Protein AF-A0A3B8W5H6-F1 (afdb_monomer)

pLDDT: mean 90.89, std 9.51, range [54.41, 98.0]

Structure (mmCIF, N/CA/C/O backbone):
data_AF-A0A3B8W5H6-F1
#
_entry.id   AF-A0A3B8W5H6-F1
#
loop_
_atom_site.group_PDB
_atom_site.id
_atom_site.type_symbol
_atom_site.label_atom_id
_atom_site.label_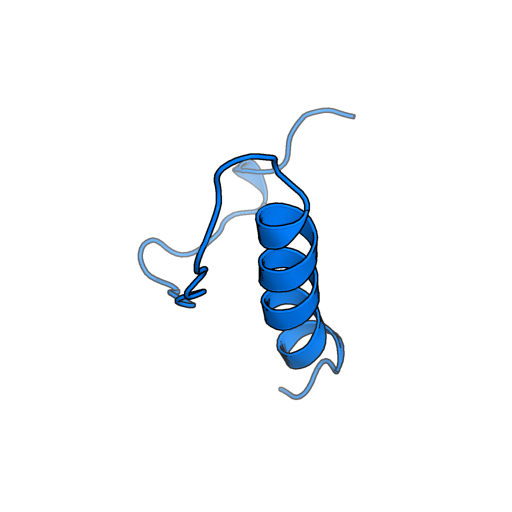alt_id
_atom_site.label_comp_id
_atom_site.label_asym_id
_atom_site.label_entity_id
_atom_site.label_seq_id
_atom_site.pdbx_PDB_ins_code
_atom_site.Cartn_x
_atom_site.Cartn_y
_atom_site.Cartn_z
_atom_site.occupancy
_atom_site.B_iso_or_equiv
_atom_site.auth_seq_id
_atom_site.auth_comp_id
_atom_site.auth_asym_id
_atom_site.auth_atom_id
_atom_site.pdbx_PDB_model_num
ATOM 1 N N . PRO A 1 1 ? 14.298 -3.773 -7.539 1.00 54.41 1 PRO A N 1
ATOM 2 C CA . PRO A 1 1 ? 14.073 -5.180 -7.111 1.00 54.41 1 PRO A CA 1
ATOM 3 C C . PRO A 1 1 ? 13.748 -5.379 -5.622 1.00 54.41 1 PRO A C 1
ATOM 5 O O . PRO A 1 1 ? 13.321 -6.464 -5.268 1.00 54.41 1 PRO A O 1
ATOM 8 N N . SER A 1 2 ? 13.870 -4.357 -4.773 1.00 58.06 2 SER A N 1
ATOM 9 C CA . SER A 1 2 ? 13.208 -4.312 -3.457 1.00 58.06 2 SER A CA 1
ATOM 10 C C . SER A 1 2 ? 13.311 -2.882 -2.929 1.00 58.06 2 SER A C 1
ATOM 12 O O . SER A 1 2 ? 14.031 -2.587 -1.981 1.00 58.06 2 SER A O 1
ATOM 14 N N . CYS A 1 3 ? 12.677 -1.946 -3.646 1.00 76.94 3 CYS A N 1
ATOM 15 C CA . CYS A 1 3 ? 12.523 -0.599 -3.113 1.00 76.94 3 CYS A CA 1
ATOM 16 C C . CYS A 1 3 ? 11.529 -0.705 -1.948 1.00 76.94 3 CYS A C 1
ATOM 18 O O . CYS A 1 3 ? 10.405 -1.139 -2.202 1.00 76.94 3 CYS A O 1
ATOM 20 N N . PRO A 1 4 ? 11.892 -0.334 -0.710 1.00 73.75 4 PRO A N 1
ATOM 21 C CA . PRO A 1 4 ? 10.980 -0.427 0.432 1.00 73.75 4 PRO A CA 1
ATOM 22 C C . PRO A 1 4 ? 9.693 0.380 0.204 1.00 73.75 4 PRO A C 1
ATOM 24 O O . PRO A 1 4 ? 8.622 -0.003 0.665 1.00 73.75 4 PRO A 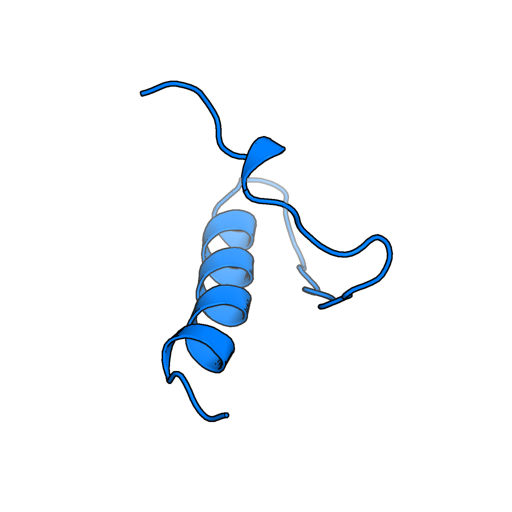O 1
ATOM 27 N N . SER A 1 5 ? 9.765 1.446 -0.598 1.00 83.44 5 SER A N 1
ATOM 28 C CA . SER A 1 5 ? 8.600 2.242 -0.985 1.00 83.44 5 SER A CA 1
ATOM 29 C C . SER A 1 5 ? 7.571 1.458 -1.803 1.00 83.44 5 SER A C 1
ATOM 31 O O . SER A 1 5 ? 6.394 1.783 -1.738 1.00 83.44 5 SER A O 1
ATOM 33 N N . ALA A 1 6 ? 7.965 0.411 -2.536 1.00 82.06 6 ALA A N 1
ATOM 34 C CA . ALA A 1 6 ? 7.016 -0.403 -3.300 1.00 82.06 6 ALA A CA 1
ATOM 35 C C . ALA A 1 6 ? 6.010 -1.138 -2.394 1.00 82.06 6 ALA A C 1
ATOM 37 O O . ALA A 1 6 ? 4.888 -1.395 -2.817 1.00 82.06 6 ALA A O 1
ATOM 38 N N . GLU A 1 7 ? 6.397 -1.440 -1.151 1.00 83.62 7 GLU A N 1
ATOM 39 C CA . GLU A 1 7 ? 5.518 -2.045 -0.141 1.00 83.62 7 GLU A CA 1
ATOM 40 C C . GLU A 1 7 ? 4.762 -0.984 0.676 1.00 83.62 7 GLU A C 1
ATOM 42 O O . GLU A 1 7 ? 3.618 -1.199 1.078 1.00 83.62 7 GLU A O 1
ATOM 47 N N . GLN A 1 8 ? 5.375 0.183 0.901 1.00 90.75 8 GLN A N 1
ATOM 48 C CA . GLN A 1 8 ? 4.781 1.261 1.700 1.00 90.75 8 GLN A CA 1
ATOM 49 C C . GLN A 1 8 ? 3.696 2.034 0.943 1.00 90.75 8 GLN A C 1
ATOM 51 O O . GLN A 1 8 ? 2.641 2.306 1.511 1.00 90.75 8 GLN A O 1
ATOM 56 N N . ILE A 1 9 ? 3.911 2.337 -0.343 1.00 93.31 9 ILE A N 1
ATOM 57 C CA . ILE A 1 9 ? 2.994 3.155 -1.154 1.00 93.31 9 ILE A CA 1
ATOM 58 C C . ILE A 1 9 ? 1.558 2.600 -1.158 1.00 93.31 9 ILE A C 1
ATOM 60 O O . ILE A 1 9 ? 0.642 3.374 -0.884 1.00 93.31 9 ILE A O 1
ATOM 64 N N . PRO A 1 10 ? 1.309 1.298 -1.4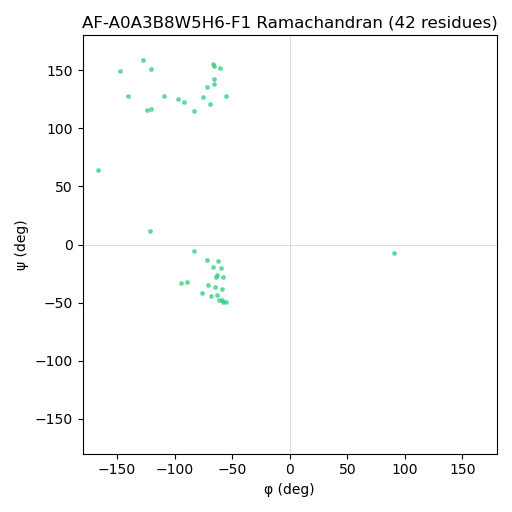12 1.00 93.44 10 PRO A N 1
ATOM 65 C CA . PRO A 1 10 ? -0.053 0.761 -1.390 1.00 93.44 10 PRO A CA 1
ATOM 66 C C . PRO A 1 10 ? -0.743 0.946 -0.034 1.00 93.44 10 PRO A C 1
ATOM 68 O O . PRO A 1 10 ? -1.923 1.281 0.016 1.00 93.44 10 PRO A O 1
ATOM 71 N N . THR A 1 11 ? 0.011 0.784 1.059 1.00 93.62 11 THR A N 1
ATOM 72 C CA . THR A 1 11 ? -0.503 0.936 2.427 1.00 93.62 11 THR A CA 1
ATOM 73 C C . THR A 1 11 ? -0.863 2.392 2.719 1.00 93.62 11 THR A C 1
ATOM 75 O O . THR A 1 11 ? -1.932 2.666 3.259 1.00 93.62 11 THR A O 1
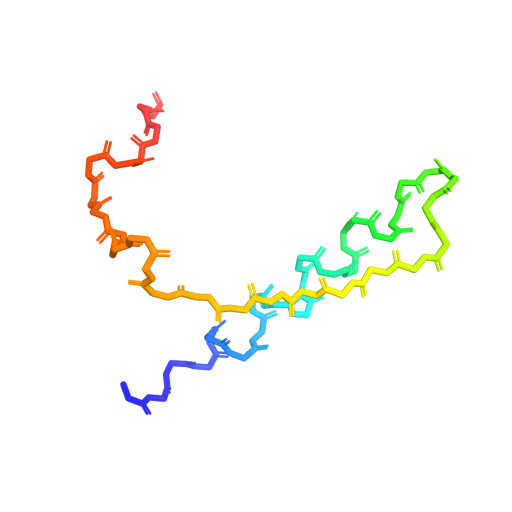ATOM 78 N N . GLU A 1 12 ? -0.001 3.337 2.337 1.00 96.12 12 GLU A N 1
ATOM 79 C CA . GLU A 1 12 ? -0.276 4.766 2.500 1.00 96.12 12 GLU A CA 1
ATOM 80 C C . GLU A 1 12 ? -1.495 5.205 1.682 1.00 96.12 12 GLU A C 1
ATOM 82 O O . GLU A 1 12 ? -2.352 5.916 2.204 1.00 96.12 12 GLU A O 1
ATOM 87 N N . VAL A 1 13 ? -1.618 4.749 0.429 1.00 96.19 13 VAL A N 1
ATOM 88 C CA . VAL A 1 13 ? -2.790 5.034 -0.416 1.00 96.19 13 VAL A CA 1
ATOM 89 C C . VAL A 1 13 ? -4.069 4.531 0.250 1.00 96.19 13 VAL A C 1
ATOM 91 O O . VAL A 1 13 ? -5.033 5.286 0.359 1.00 96.19 13 VAL A O 1
ATOM 94 N N . GLU A 1 14 ? -4.077 3.289 0.740 1.00 96.94 14 GLU A N 1
ATOM 95 C CA . GLU A 1 14 ? -5.237 2.718 1.427 1.00 96.94 14 GLU A CA 1
ATOM 96 C C . GLU A 1 14 ? -5.646 3.553 2.647 1.00 96.94 14 GLU A C 1
ATOM 98 O O . GLU A 1 14 ? -6.813 3.921 2.789 1.00 96.94 14 GLU A O 1
ATOM 103 N N . GLN A 1 15 ? -4.680 3.890 3.507 1.00 96.38 15 GLN A N 1
ATOM 104 C CA . GLN A 1 15 ? -4.918 4.667 4.723 1.00 96.38 15 GLN A CA 1
ATOM 105 C C . GLN A 1 15 ? -5.473 6.057 4.410 1.00 96.38 15 GLN A C 1
ATOM 107 O O . GLN A 1 15 ? -6.485 6.448 4.985 1.00 96.38 15 GLN A O 1
ATOM 112 N N . ARG A 1 16 ? -4.867 6.777 3.458 1.00 97.44 16 ARG A N 1
ATOM 113 C CA . ARG A 1 16 ? -5.314 8.127 3.085 1.00 97.44 16 ARG A CA 1
ATOM 114 C C . ARG A 1 16 ? -6.705 8.134 2.466 1.00 97.44 16 ARG A C 1
ATOM 116 O O . ARG A 1 16 ? -7.476 9.050 2.723 1.00 97.44 16 ARG A O 1
ATOM 123 N N . VAL A 1 17 ? -7.056 7.122 1.674 1.00 97.75 17 VAL A N 1
ATOM 124 C CA . VAL A 1 17 ? -8.409 7.023 1.103 1.00 97.75 17 VAL A CA 1
ATOM 125 C C . VAL A 1 17 ? -9.440 6.679 2.186 1.00 97.75 17 VAL A C 1
ATOM 127 O O . VAL A 1 17 ? -10.551 7.202 2.146 1.00 97.75 17 VAL A O 1
ATOM 130 N N . LYS A 1 18 ? -9.077 5.870 3.192 1.00 97.38 18 LYS A N 1
ATOM 131 C CA . LYS A 1 18 ? -9.944 5.546 4.343 1.00 97.38 18 LYS A CA 1
ATOM 132 C C . LYS A 1 18 ? -10.246 6.736 5.261 1.00 97.38 18 LYS A C 1
ATOM 134 O O . LYS A 1 18 ? -11.217 6.680 6.006 1.00 97.38 18 LYS A O 1
ATOM 139 N N . GLU A 1 19 ? -9.457 7.808 5.216 1.00 97.50 19 GLU A N 1
ATOM 140 C CA . GLU A 1 19 ? -9.724 9.037 5.983 1.00 97.50 19 GLU A CA 1
ATOM 141 C C . GLU A 1 19 ? -10.916 9.846 5.430 1.00 97.50 19 GLU A C 1
ATOM 143 O O . GLU A 1 19 ? -11.419 10.745 6.105 1.00 97.50 19 GLU A O 1
ATOM 148 N N . ILE A 1 20 ? -11.389 9.539 4.216 1.00 98.00 20 ILE A N 1
ATOM 149 C CA . ILE A 1 20 ? -12.513 10.235 3.580 1.00 98.00 20 ILE A CA 1
ATOM 150 C C . ILE A 1 20 ? -13.838 9.788 4.216 1.00 98.00 20 ILE A C 1
ATOM 152 O O . ILE A 1 20 ? -14.161 8.600 4.254 1.00 98.00 20 ILE A O 1
ATOM 156 N N . GLU A 1 21 ? -14.648 10.751 4.670 1.00 97.81 21 GLU A N 1
ATOM 157 C CA . GLU A 1 21 ? -15.963 10.482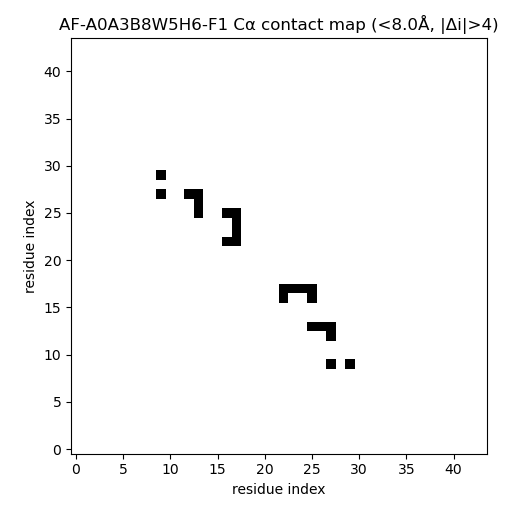 5.263 1.00 97.81 21 GLU A CA 1
ATOM 158 C C . GLU A 1 21 ? -16.855 9.667 4.308 1.00 97.81 21 GLU A C 1
ATOM 160 O O . GLU A 1 21 ? -17.049 10.019 3.145 1.00 97.81 21 GLU A O 1
ATOM 165 N N . GLY A 1 22 ? -17.409 8.561 4.814 1.00 97.44 22 GLY A N 1
ATOM 166 C CA . GLY A 1 22 ? -18.269 7.654 4.049 1.00 97.44 22 GLY A CA 1
ATOM 167 C C . GLY A 1 22 ? -17.538 6.514 3.329 1.00 97.44 22 GLY A C 1
ATOM 168 O O . GLY A 1 22 ? -18.205 5.607 2.825 1.00 97.44 22 GLY A O 1
ATOM 169 N N . VAL A 1 23 ? -16.199 6.494 3.314 1.00 97.25 23 VAL A N 1
ATOM 170 C CA . VAL A 1 23 ? -15.419 5.351 2.814 1.00 97.25 23 VAL A CA 1
ATOM 171 C C . VAL A 1 23 ? -15.284 4.296 3.913 1.00 97.25 23 VAL A C 1
ATOM 173 O O . VAL A 1 23 ? -14.653 4.523 4.938 1.00 97.25 23 VAL A O 1
ATOM 176 N N . ASN A 1 24 ? -15.880 3.121 3.696 1.00 94.88 24 ASN A N 1
ATOM 177 C CA . ASN A 1 24 ? -15.886 2.036 4.688 1.00 94.88 24 ASN A CA 1
ATOM 178 C C . ASN A 1 24 ? -14.758 1.016 4.481 1.00 94.88 24 ASN A C 1
ATOM 180 O O . ASN A 1 24 ? -14.260 0.446 5.448 1.00 94.88 24 ASN A O 1
ATOM 184 N N . ASP A 1 25 ? -14.375 0.762 3.228 1.00 96.12 25 ASP A N 1
ATOM 185 C CA . ASP A 1 25 ? -13.329 -0.196 2.879 1.00 96.12 25 ASP A CA 1
ATOM 186 C C . ASP A 1 25 ? -12.578 0.251 1.622 1.00 96.12 25 ASP A C 1
ATOM 188 O O . ASP A 1 25 ? -13.145 0.910 0.748 1.00 96.12 25 ASP A O 1
ATOM 192 N N . VAL A 1 26 ? -11.295 -0.100 1.547 1.00 97.06 26 VAL A N 1
ATOM 193 C CA . VAL A 1 26 ? -10.406 0.234 0.431 1.00 97.06 26 VAL A CA 1
ATOM 194 C C . VAL A 1 26 ? -9.525 -0.972 0.150 1.00 97.06 26 VAL A C 1
ATOM 196 O O . VAL A 1 26 ? -8.862 -1.481 1.048 1.00 97.06 26 VAL A O 1
ATOM 199 N N . LYS A 1 27 ? -9.493 -1.394 -1.115 1.00 96.00 27 LYS A N 1
ATOM 200 C CA . LYS A 1 27 ? -8.607 -2.441 -1.621 1.00 96.00 27 LYS A CA 1
ATOM 201 C C . LYS A 1 27 ? -7.737 -1.847 -2.721 1.00 96.00 27 LYS A C 1
ATOM 203 O O . LYS A 1 27 ? -8.252 -1.430 -3.756 1.00 96.00 27 LYS A O 1
ATOM 208 N N . VAL A 1 28 ? -6.428 -1.812 -2.498 1.00 95.38 28 VAL A N 1
ATOM 209 C CA . VAL A 1 28 ? -5.464 -1.314 -3.484 1.00 95.38 28 VAL A CA 1
ATOM 210 C C . VAL A 1 28 ? -4.977 -2.478 -4.344 1.00 95.38 28 VAL A C 1
ATOM 212 O O . VAL A 1 28 ? -4.442 -3.459 -3.830 1.00 95.38 28 VAL A O 1
ATOM 215 N N . GLU A 1 29 ? -5.159 -2.373 -5.658 1.00 94.00 29 GLU A N 1
ATOM 216 C CA . GLU A 1 29 ? -4.656 -3.340 -6.636 1.00 94.00 29 GLU A CA 1
ATOM 217 C C . GLU A 1 29 ? -3.517 -2.715 -7.441 1.00 94.00 29 GLU A C 1
ATOM 219 O O . GLU A 1 29 ? -3.652 -1.626 -7.995 1.00 94.00 29 GLU A O 1
ATOM 224 N N . ILE A 1 30 ? -2.378 -3.404 -7.495 1.00 91.75 30 ILE A N 1
ATOM 225 C CA . ILE A 1 30 ? -1.198 -2.942 -8.227 1.00 91.75 30 ILE A CA 1
ATOM 226 C C . ILE A 1 30 ? -1.192 -3.613 -9.600 1.00 91.75 30 ILE A C 1
ATOM 228 O O . ILE A 1 30 ? -1.218 -4.841 -9.691 1.00 91.75 30 ILE A O 1
ATOM 232 N N . THR A 1 31 ? -1.127 -2.805 -10.659 1.00 91.94 31 THR A N 1
ATOM 233 C CA . THR A 1 31 ? -1.005 -3.261 -12.049 1.00 91.94 31 THR A CA 1
ATOM 234 C C . THR A 1 31 ? 0.172 -2.581 -12.745 1.00 91.94 31 THR A C 1
ATOM 236 O O . THR A 1 31 ? 0.628 -1.513 -12.338 1.00 91.94 31 THR A O 1
ATOM 239 N N . TRP A 1 32 ? 0.643 -3.215 -13.815 1.00 90.25 32 TRP A N 1
ATOM 240 C CA . TRP A 1 32 ? 1.650 -2.689 -14.740 1.00 90.25 32 TRP A CA 1
ATOM 241 C C . TRP A 1 32 ? 1.122 -2.620 -16.176 1.00 90.25 32 TRP A C 1
ATOM 243 O O . TRP A 1 32 ? 1.907 -2.442 -17.105 1.00 90.25 32 TRP A O 1
ATOM 253 N N . ASP A 1 33 ? -0.188 -2.794 -16.355 1.00 93.69 33 ASP A N 1
ATOM 254 C CA . ASP A 1 33 ? -0.860 -2.730 -17.647 1.00 93.69 33 ASP A CA 1
ATOM 255 C C . ASP A 1 33 ? -1.989 -1.680 -17.607 1.00 93.69 33 ASP A C 1
ATOM 257 O O . ASP A 1 33 ? -2.932 -1.844 -16.821 1.00 93.69 33 ASP A O 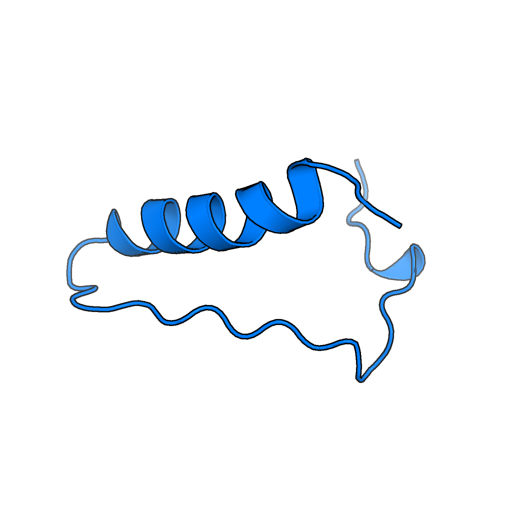1
ATOM 261 N N . PRO A 1 34 ? -1.898 -0.597 -18.404 1.00 93.06 34 PRO A N 1
ATOM 262 C CA . PRO A 1 34 ? -0.750 -0.225 -19.238 1.00 93.06 34 PRO A CA 1
ATOM 263 C C . PRO A 1 34 ? 0.482 0.150 -18.392 1.00 93.06 34 PRO A C 1
ATOM 265 O O . PRO A 1 34 ? 0.338 0.568 -17.238 1.00 93.06 34 PRO A O 1
ATOM 268 N N . PRO A 1 35 ? 1.705 0.034 -18.941 1.00 93.56 35 PRO A N 1
ATOM 269 C CA . PRO A 1 35 ? 2.901 0.420 -18.211 1.00 93.56 35 PRO A CA 1
ATOM 270 C C . PRO A 1 35 ? 2.912 1.929 -17.962 1.00 93.56 35 PRO A C 1
ATOM 272 O O . PRO A 1 35 ? 2.543 2.731 -18.822 1.00 93.56 35 PRO A O 1
ATOM 275 N N . TYR A 1 36 ? 3.389 2.315 -16.784 1.00 91.75 36 TYR A N 1
ATOM 276 C CA . TYR A 1 36 ? 3.629 3.712 -16.448 1.00 91.75 36 TYR A CA 1
ATOM 277 C C . TYR A 1 36 ? 4.749 4.307 -17.324 1.00 91.75 36 TYR A C 1
ATOM 279 O O . TYR A 1 36 ? 5.786 3.670 -17.521 1.00 91.75 36 TYR A O 1
ATOM 287 N N . SER A 1 37 ? 4.564 5.543 -17.799 1.00 93.81 37 SER A N 1
ATOM 288 C CA . SER A 1 37 ? 5.607 6.369 -18.433 1.00 93.81 37 SER A CA 1
ATOM 289 C C . SER A 1 37 ? 5.786 7.662 -17.640 1.00 93.81 37 SER A C 1
ATOM 291 O O . SER A 1 37 ? 4.828 8.176 -17.066 1.00 93.81 37 SER A O 1
ATOM 293 N N . GLN A 1 38 ? 6.995 8.229 -17.657 1.00 93.19 38 GLN A N 1
ATOM 294 C CA . GLN A 1 38 ? 7.277 9.535 -17.046 1.00 93.19 38 GLN A CA 1
ATOM 295 C C . GLN A 1 38 ? 6.441 10.672 -17.655 1.00 93.19 38 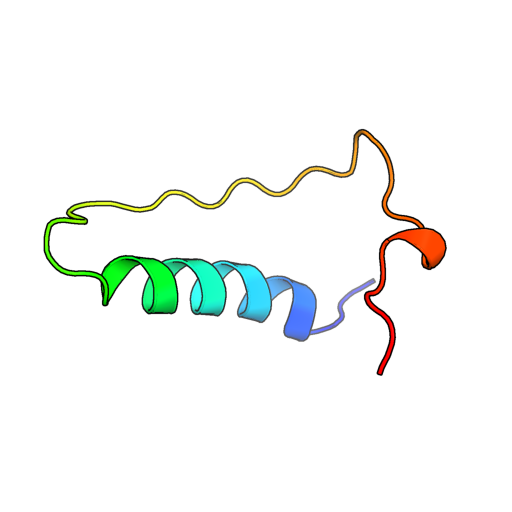GLN A C 1
ATOM 297 O O . GLN A 1 38 ? 6.216 11.676 -16.987 1.00 93.19 38 GLN A O 1
ATOM 302 N N . ASP A 1 39 ? 5.911 10.483 -18.865 1.00 94.31 39 ASP A N 1
ATOM 303 C CA . ASP A 1 39 ? 4.969 11.413 -19.502 1.00 94.31 39 ASP A CA 1
ATOM 304 C C . ASP A 1 39 ? 3.646 11.564 -18.723 1.00 94.31 39 ASP A C 1
ATOM 306 O O . ASP A 1 39 ? 2.877 12.482 -18.983 1.00 94.31 39 ASP A O 1
ATOM 310 N N . MET A 1 40 ? 3.359 10.667 -17.768 1.00 93.38 40 MET A N 1
ATOM 311 C CA . MET A 1 40 ? 2.187 10.744 -16.886 1.00 93.38 40 MET A CA 1
ATOM 312 C C . MET A 1 40 ? 2.398 11.663 -15.669 1.00 93.38 40 MET A C 1
ATOM 314 O O . MET A 1 40 ? 1.469 11.844 -14.881 1.00 93.38 40 MET A O 1
ATOM 318 N N . MET A 1 41 ? 3.603 12.204 -15.455 1.00 93.94 41 MET A N 1
ATOM 319 C CA . MET A 1 41 ? 3.852 13.160 -14.372 1.00 93.94 41 MET A CA 1
ATOM 320 C C . MET A 1 41 ? 3.202 14.508 -14.697 1.00 93.94 41 MET A C 1
ATOM 322 O O . MET A 1 41 ? 3.317 15.004 -15.815 1.00 93.94 41 MET A O 1
ATOM 326 N N . SER A 1 42 ? 2.537 15.116 -13.715 1.00 93.75 42 SER A N 1
ATOM 327 C CA . SER A 1 42 ? 2.040 16.485 -13.851 1.00 93.75 42 SER A CA 1
ATOM 328 C C . SER A 1 42 ? 3.198 17.479 -13.955 1.00 93.75 42 SER A C 1
ATOM 330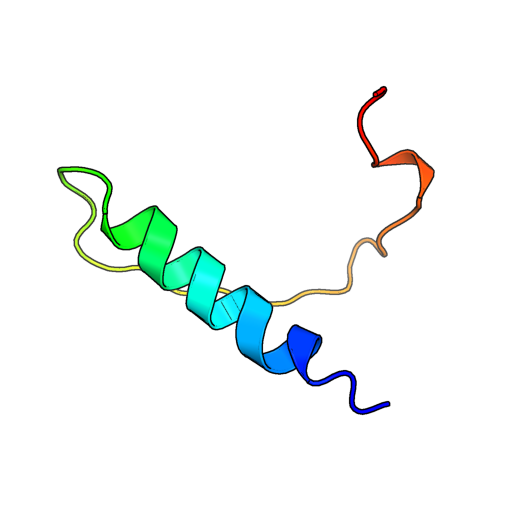 O O . SER A 1 42 ? 4.284 17.237 -13.423 1.00 93.75 42 SER A O 1
ATOM 332 N N . GLU A 1 43 ? 2.94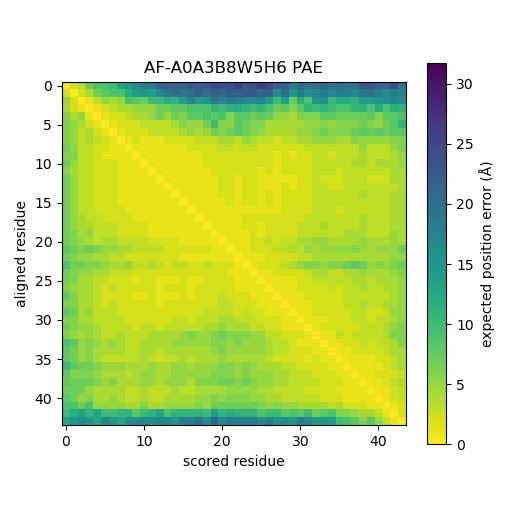9 18.619 -14.598 1.00 90.31 43 GLU A N 1
ATOM 333 C CA . GLU A 1 43 ? 3.867 19.758 -14.536 1.00 90.31 43 GLU A CA 1
ATOM 334 C C . GLU A 1 43 ? 4.022 20.241 -13.083 1.00 90.31 43 GLU A C 1
ATOM 336 O O . GLU A 1 43 ? 3.140 20.022 -12.245 1.00 90.31 43 GLU A O 1
ATOM 341 N N . ALA A 1 44 ? 5.185 20.826 -12.790 1.00 77.25 44 ALA A N 1
ATOM 342 C CA . ALA A 1 44 ? 5.576 21.261 -11.450 1.00 77.25 44 ALA A CA 1
ATOM 343 C C . ALA A 1 44 ? 4.923 22.585 -11.033 1.00 77.25 44 ALA A C 1
ATOM 345 O O . ALA A 1 44 ? 4.754 23.466 -11.907 1.00 77.25 44 ALA A O 1
#

Mean predicted aligned error: 4.47 Å

Solvent-accessible surface area (backbone atoms only — not comparable to full-atom values): 3136 Å² total; per-residue (Å²): 142,79,60,69,58,73,66,46,50,56,52,52,52,37,53,61,54,53,71,41,90,90,49,86,81,74,86,80,82,90,78,64,80,78,68,89,56,80,86,73,58,76,85,132

Sequence (44 aa):
PSCPSAEQIPTEVEQRVKEIEGVNDVKVEITWDPPYSQDMMSEA

Radius of gyration: 13.3 Å; Cα contacts (8 Å, |Δi|>4): 12; chains: 1; bounding box: 32×26×26 Å

Foldseek 3Di:
DCDVVVVVVQVVVQVVVCVDPPDDGDDDDDDCVPHDDPVPDDDD

Secondary structure (DSSP, 8-state):
---THHHHHHHHHHHHHHTSTT----------SSPP-GGGSPP-